Protein AF-A0A6N8ZX03-F1 (afdb_monomer)

Secondary structure (DSSP, 8-state):
---------PPPPPB--PPPPPHHHHHHHHH--SHHHHHHHHHH-TT-HHHHHHHHHHHHHH-SSHHHHHHHHHHHHHHHHHHHHHHHHTT--SSSB--SSSGGGHHHHHHHHHHHHHHHHTT-HHHHHHHHHHHHHH---

Structure (mmCIF, N/CA/C/O backbone):
data_AF-A0A6N8ZX03-F1
#
_entry.id   AF-A0A6N8ZX03-F1
#
loop_
_atom_site.group_PDB
_atom_site.id
_atom_site.type_symbol
_atom_site.label_atom_id
_atom_site.label_alt_id
_atom_site.label_comp_id
_atom_site.label_asym_id
_atom_site.label_entity_id
_atom_site.label_seq_id
_atom_site.pdbx_PDB_ins_code
_atom_site.Cartn_x
_atom_site.Cartn_y
_atom_site.Cartn_z
_atom_site.occupancy
_atom_site.B_iso_or_equiv
_atom_site.auth_seq_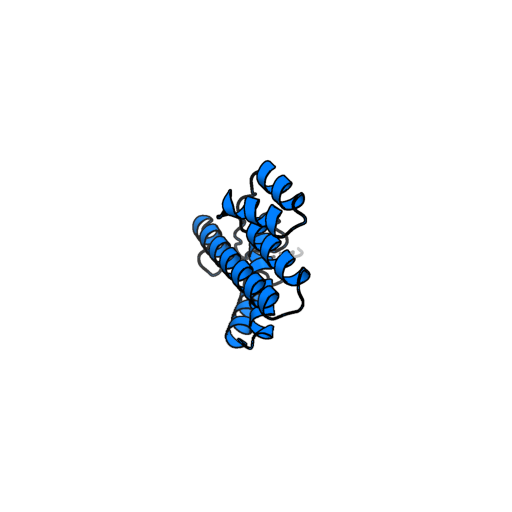id
_atom_site.auth_comp_id
_atom_site.auth_asym_id
_atom_site.auth_atom_id
_atom_site.pdbx_PDB_model_num
ATOM 1 N N . MET A 1 1 ? 23.036 -52.766 -2.096 1.00 43.94 1 MET A N 1
ATOM 2 C CA . MET A 1 1 ? 22.180 -52.068 -3.076 1.00 43.94 1 MET A CA 1
ATOM 3 C C . MET A 1 1 ? 21.222 -51.212 -2.266 1.00 43.94 1 MET A C 1
ATOM 5 O O . MET A 1 1 ? 20.135 -51.657 -1.933 1.00 43.94 1 MET A O 1
ATOM 9 N N . GLU A 1 2 ? 21.706 -50.060 -1.800 1.00 42.00 2 GLU A N 1
ATOM 10 C CA . GLU A 1 2 ? 20.921 -49.143 -0.969 1.00 42.00 2 GLU A CA 1
ATOM 11 C C . GLU A 1 2 ? 20.054 -48.270 -1.874 1.00 42.00 2 GLU A C 1
ATOM 13 O O . GLU A 1 2 ? 20.557 -47.523 -2.713 1.00 42.00 2 GLU A O 1
ATOM 18 N N . LEU A 1 3 ? 18.740 -48.401 -1.709 1.00 46.38 3 LEU A N 1
ATOM 19 C CA . LEU A 1 3 ? 17.749 -47.506 -2.288 1.00 46.38 3 LEU A CA 1
ATOM 20 C C . LEU A 1 3 ? 17.879 -46.151 -1.587 1.00 46.38 3 LEU A C 1
ATOM 22 O O . LEU A 1 3 ? 17.396 -45.972 -0.471 1.00 46.38 3 LEU A O 1
ATOM 26 N N . HIS A 1 4 ? 18.549 -45.200 -2.237 1.00 48.75 4 HIS A N 1
ATOM 27 C CA . HIS A 1 4 ? 18.475 -43.796 -1.854 1.00 48.75 4 HIS A CA 1
ATOM 28 C C . HIS A 1 4 ? 17.014 -43.343 -1.973 1.00 48.75 4 HIS A C 1
ATOM 30 O O . HIS A 1 4 ? 16.475 -43.230 -3.074 1.00 48.75 4 HIS A O 1
ATOM 36 N N . GLN A 1 5 ? 16.368 -43.096 -0.831 1.00 55.03 5 GLN A N 1
ATOM 37 C CA . GLN A 1 5 ? 15.123 -42.339 -0.774 1.00 55.03 5 GLN A CA 1
ATOM 38 C C . GLN A 1 5 ? 15.410 -40.923 -1.272 1.00 55.03 5 GLN A C 1
ATOM 40 O O . GLN A 1 5 ? 15.938 -40.083 -0.543 1.00 55.03 5 GLN A O 1
ATOM 45 N N . ILE A 1 6 ? 15.053 -40.656 -2.526 1.00 59.38 6 ILE A N 1
ATOM 46 C CA . ILE A 1 6 ? 14.885 -39.295 -3.019 1.00 59.38 6 ILE A CA 1
ATOM 47 C C . ILE A 1 6 ? 13.695 -38.732 -2.238 1.00 59.38 6 ILE A C 1
ATOM 49 O O . ILE A 1 6 ? 12.547 -39.080 -2.505 1.00 59.38 6 ILE A O 1
ATOM 53 N N . LYS A 1 7 ? 13.974 -37.925 -1.208 1.00 55.75 7 LYS A N 1
ATOM 54 C CA . LYS A 1 7 ? 12.963 -37.046 -0.623 1.00 55.75 7 LYS A CA 1
ATOM 55 C C . LYS A 1 7 ? 12.537 -36.107 -1.739 1.00 55.75 7 LYS A C 1
ATOM 57 O O . LYS A 1 7 ? 13.322 -35.255 -2.146 1.00 55.75 7 LYS A O 1
ATOM 62 N N . ASP A 1 8 ? 11.330 -36.320 -2.240 1.00 51.78 8 ASP A N 1
ATOM 63 C CA . ASP A 1 8 ? 10.643 -35.390 -3.119 1.00 51.78 8 ASP A CA 1
ATOM 64 C C . ASP A 1 8 ? 10.505 -34.068 -2.353 1.00 51.78 8 ASP A C 1
ATOM 66 O O . ASP A 1 8 ? 9.654 -33.916 -1.473 1.00 51.78 8 ASP 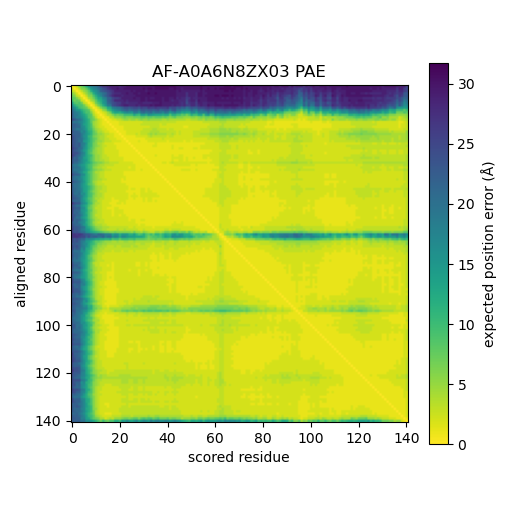A O 1
ATOM 70 N N . GLN A 1 9 ? 11.448 -33.150 -2.572 1.00 58.25 9 GLN A N 1
ATOM 71 C CA . GLN A 1 9 ? 11.295 -31.772 -2.136 1.00 58.25 9 GLN A CA 1
ATOM 72 C C . GLN A 1 9 ? 10.275 -31.173 -3.091 1.00 58.25 9 GLN A C 1
ATOM 74 O O . GLN A 1 9 ? 10.641 -30.692 -4.162 1.00 58.25 9 GLN A O 1
ATOM 79 N N . GLY A 1 10 ? 8.995 -31.320 -2.737 1.00 59.97 10 GLY A N 1
ATOM 80 C CA . GLY A 1 10 ? 7.886 -30.824 -3.540 1.00 59.97 10 GLY A CA 1
ATOM 81 C C . GLY A 1 10 ? 8.179 -29.397 -3.989 1.00 59.97 10 GLY A C 1
ATOM 82 O O . GLY A 1 10 ? 8.580 -28.564 -3.174 1.00 59.97 10 GLY A O 1
ATOM 83 N N . ALA A 1 11 ? 8.052 -29.153 -5.294 1.00 73.94 11 ALA A N 1
ATOM 84 C CA . ALA A 1 11 ? 8.350 -27.858 -5.889 1.00 73.94 11 ALA A CA 1
ATOM 85 C C . ALA A 1 11 ? 7.633 -26.739 -5.118 1.00 73.94 11 ALA A C 1
ATOM 87 O O . ALA A 1 11 ? 6.459 -26.885 -4.763 1.00 73.94 11 ALA A O 1
ATOM 88 N N . GLU A 1 12 ? 8.341 -25.635 -4.854 1.00 75.50 12 GLU A N 1
ATOM 89 C CA . GLU A 1 12 ? 7.744 -24.480 -4.186 1.00 75.50 12 GLU A CA 1
ATOM 90 C C . GLU A 1 12 ? 6.492 -24.030 -4.963 1.00 75.50 12 GLU A C 1
ATOM 92 O O . GLU A 1 12 ? 6.520 -24.011 -6.203 1.00 75.50 12 GLU A O 1
ATOM 97 N N . PRO A 1 13 ? 5.382 -23.685 -4.279 1.00 84.38 13 PRO A N 1
ATOM 98 C CA . PRO A 1 13 ? 4.203 -23.182 -4.963 1.00 84.38 13 PRO A CA 1
ATOM 99 C C . PRO A 1 13 ? 4.557 -21.978 -5.849 1.00 84.38 13 PRO A C 1
ATOM 101 O O . PRO A 1 13 ? 5.403 -21.162 -5.474 1.00 84.38 13 PRO A O 1
ATOM 104 N N . PRO A 1 14 ? 3.909 -21.827 -7.017 1.00 92.25 14 PRO A N 1
ATOM 105 C CA . PRO A 1 14 ? 4.207 -20.729 -7.923 1.00 92.25 14 PRO A CA 1
ATOM 106 C C . PRO A 1 14 ? 4.005 -19.385 -7.219 1.00 92.25 14 PRO A C 1
ATOM 108 O O . PRO A 1 14 ? 2.997 -19.176 -6.535 1.00 92.25 14 PRO A O 1
ATOM 111 N N . ARG A 1 15 ? 4.945 -18.463 -7.433 1.00 95.75 15 ARG A N 1
ATOM 112 C CA . ARG A 1 15 ? 4.912 -17.109 -6.877 1.00 95.75 15 ARG A CA 1
ATOM 113 C C . ARG A 1 15 ? 4.966 -16.047 -7.965 1.00 95.75 15 ARG A C 1
ATOM 115 O O . ARG A 1 15 ? 5.498 -16.287 -9.047 1.00 95.75 15 ARG A O 1
ATOM 122 N N . VAL A 1 16 ? 4.413 -14.879 -7.670 1.00 97.94 16 VAL A N 1
ATOM 123 C CA . VAL A 1 16 ? 4.475 -13.690 -8.522 1.00 97.94 16 VAL A CA 1
ATOM 124 C C . VAL A 1 16 ? 5.378 -12.661 -7.856 1.00 97.94 16 VAL A C 1
ATOM 126 O O . VAL A 1 16 ? 5.247 -12.374 -6.666 1.00 97.94 16 VAL A O 1
ATOM 129 N N . VAL A 1 17 ? 6.292 -12.106 -8.648 1.00 98.12 17 VAL A N 1
ATOM 130 C CA . VAL A 1 17 ? 7.219 -11.053 -8.236 1.00 98.12 17 VAL A CA 1
ATOM 131 C C . VAL A 1 17 ? 6.889 -9.805 -9.036 1.00 98.12 17 VAL A C 1
ATOM 133 O O . VAL A 1 17 ? 6.865 -9.846 -10.266 1.00 98.12 17 VAL A O 1
ATOM 136 N N . LEU A 1 18 ? 6.601 -8.708 -8.342 1.00 98.31 18 LEU A N 1
ATOM 137 C CA . LEU A 1 18 ? 6.356 -7.421 -8.983 1.00 98.31 18 LEU A CA 1
ATOM 138 C C . LEU A 1 18 ? 7.638 -6.884 -9.645 1.00 98.31 18 LEU A C 1
ATOM 140 O O . LEU A 1 18 ? 8.742 -7.175 -9.173 1.00 98.31 18 LEU A O 1
ATOM 144 N N . PRO A 1 19 ? 7.528 -6.083 -10.718 1.00 97.06 19 PRO A N 1
ATOM 145 C CA . PRO A 1 19 ? 8.687 -5.409 -11.288 1.00 97.06 19 PRO A CA 1
ATOM 146 C C . PRO A 1 19 ? 9.311 -4.455 -10.263 1.00 97.06 19 PRO A C 1
ATOM 148 O O . PRO A 1 19 ? 8.611 -3.838 -9.456 1.00 97.06 19 PRO A O 1
ATOM 151 N N . MET A 1 20 ? 10.637 -4.327 -10.300 1.00 95.81 20 MET A N 1
ATOM 152 C CA . MET A 1 20 ? 11.323 -3.319 -9.497 1.00 95.81 20 MET A CA 1
ATOM 153 C C . MET A 1 20 ? 10.955 -1.915 -9.996 1.00 95.81 20 MET A C 1
ATOM 155 O O . MET A 1 20 ? 10.899 -1.710 -11.210 1.00 95.81 20 MET A O 1
ATOM 159 N N . PRO A 1 21 ? 10.712 -0.950 -9.094 1.00 93.06 21 PRO A N 1
ATOM 160 C CA . PRO A 1 21 ? 10.565 0.445 -9.483 1.00 93.06 21 PRO A CA 1
ATOM 161 C C . PRO A 1 21 ? 11.867 0.996 -10.076 1.00 93.06 21 PRO A C 1
ATOM 163 O O . PRO A 1 21 ? 12.961 0.522 -9.764 1.00 93.06 21 PRO A O 1
ATOM 166 N N . GLU A 1 22 ? 11.734 2.045 -10.887 1.00 96.00 22 GLU A N 1
ATOM 167 C CA . GLU A 1 22 ? 12.868 2.827 -11.381 1.00 96.00 22 GLU A CA 1
ATOM 168 C C . GLU A 1 22 ? 13.730 3.345 -10.214 1.00 96.00 22 GLU A C 1
ATOM 170 O O . GLU A 1 22 ? 13.227 3.662 -9.125 1.00 96.00 22 GLU A O 1
ATOM 175 N N . ALA A 1 23 ? 15.043 3.438 -10.438 1.00 97.06 23 ALA A N 1
ATOM 176 C CA . ALA A 1 23 ? 15.994 3.836 -9.399 1.00 97.06 23 ALA A CA 1
ATOM 177 C C . ALA A 1 23 ? 15.717 5.254 -8.867 1.00 97.06 23 ALA A C 1
ATOM 179 O O . ALA A 1 23 ? 15.681 5.439 -7.653 1.00 97.06 23 ALA A O 1
ATOM 180 N N . ASP A 1 24 ? 15.424 6.222 -9.747 1.00 98.12 24 ASP A N 1
ATOM 181 C CA . ASP A 1 24 ? 15.119 7.605 -9.339 1.00 98.12 24 ASP A CA 1
ATOM 182 C C . ASP A 1 24 ? 13.876 7.665 -8.437 1.00 98.12 24 ASP A C 1
ATOM 184 O O . ASP A 1 24 ? 13.896 8.283 -7.373 1.00 98.12 24 ASP A O 1
ATOM 188 N N . LEU A 1 25 ? 12.808 6.951 -8.812 1.00 98.25 25 LEU A N 1
ATOM 189 C CA . LEU A 1 25 ? 11.593 6.881 -8.007 1.00 98.25 25 LEU A CA 1
ATOM 190 C C . LEU A 1 25 ? 11.887 6.282 -6.626 1.00 98.25 25 LEU A C 1
ATOM 192 O O . LEU A 1 25 ? 11.391 6.779 -5.615 1.00 98.25 25 LEU A O 1
ATOM 196 N N . THR A 1 26 ? 12.717 5.240 -6.575 1.00 97.88 26 THR A N 1
ATOM 197 C CA . THR A 1 26 ? 13.144 4.618 -5.315 1.00 97.88 26 THR A CA 1
ATOM 198 C C . THR A 1 26 ? 13.893 5.614 -4.432 1.00 97.88 26 THR A C 1
ATOM 200 O O . THR A 1 26 ? 13.570 5.743 -3.250 1.00 97.88 26 THR A O 1
ATOM 203 N N . GLU A 1 27 ? 14.845 6.357 -4.996 1.00 98.38 27 GLU A N 1
ATOM 204 C CA . GLU A 1 27 ? 15.608 7.383 -4.281 1.00 98.38 27 GLU A CA 1
ATOM 205 C C . GLU A 1 27 ? 14.701 8.503 -3.758 1.00 98.38 27 GLU A C 1
ATOM 207 O O . GLU A 1 27 ? 14.801 8.885 -2.593 1.00 98.38 27 GLU A O 1
ATOM 212 N N . ARG A 1 28 ? 13.751 8.981 -4.570 1.00 98.69 28 ARG A N 1
ATOM 213 C CA . ARG A 1 28 ? 12.782 10.016 -4.172 1.00 98.69 28 ARG A CA 1
ATOM 214 C C . ARG A 1 28 ? 11.894 9.571 -3.012 1.00 98.69 28 ARG A C 1
ATOM 216 O O . ARG A 1 28 ? 11.710 10.334 -2.065 1.00 98.69 28 ARG A O 1
ATOM 223 N N . ILE A 1 29 ? 11.380 8.338 -3.050 1.00 98.50 29 ILE A N 1
ATOM 224 C CA . ILE A 1 29 ? 10.597 7.760 -1.943 1.00 98.50 29 ILE A CA 1
ATOM 225 C C . ILE A 1 29 ? 11.459 7.671 -0.679 1.00 98.50 29 ILE A C 1
ATOM 227 O O . ILE A 1 29 ? 11.022 8.064 0.400 1.00 98.50 29 ILE A O 1
ATOM 231 N N . GLN A 1 30 ? 12.698 7.190 -0.808 1.00 97.94 30 GLN A N 1
ATOM 232 C CA . GLN A 1 30 ? 13.634 7.055 0.310 1.00 97.94 30 GLN A CA 1
ATOM 233 C C . GLN A 1 30 ? 14.150 8.390 0.847 1.00 97.94 30 GLN A C 1
ATOM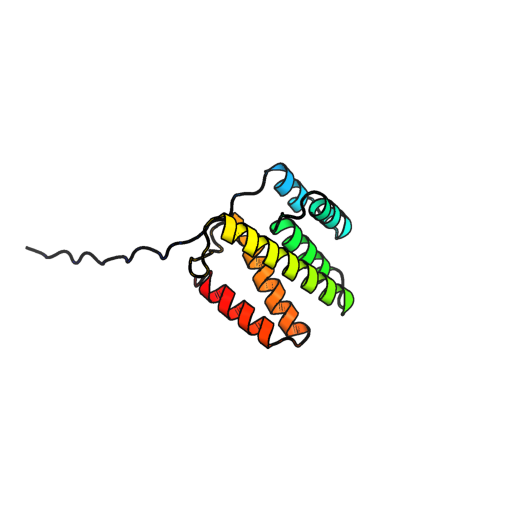 235 O O . GLN A 1 30 ? 14.644 8.421 1.975 1.00 97.94 30 GLN A O 1
ATOM 240 N N . ALA A 1 31 ? 14.073 9.475 0.080 1.00 98.31 31 ALA A N 1
ATOM 241 C CA . ALA A 1 31 ? 14.480 10.814 0.494 1.00 98.31 31 ALA A CA 1
ATOM 242 C C . ALA A 1 31 ? 13.358 11.587 1.202 1.00 98.31 31 ALA A C 1
ATOM 244 O O . ALA A 1 31 ? 13.658 12.396 2.077 1.00 98.31 31 ALA A O 1
ATOM 245 N N . ALA A 1 32 ? 12.088 11.315 0.885 1.00 98.38 32 ALA A N 1
ATOM 246 C CA . ALA A 1 32 ? 10.948 11.986 1.508 1.00 98.38 32 ALA A CA 1
ATOM 247 C C . ALA A 1 32 ? 10.881 11.719 3.025 1.00 98.38 32 ALA A C 1
ATOM 249 O O . ALA A 1 32 ? 11.050 10.587 3.489 1.00 98.38 32 ALA A O 1
ATOM 250 N N . ARG A 1 33 ? 10.660 12.767 3.824 1.00 97.19 33 ARG A N 1
ATOM 251 C CA . ARG A 1 33 ? 10.568 12.703 5.297 1.00 97.19 33 ARG A CA 1
ATOM 252 C C . ARG A 1 33 ? 9.239 13.226 5.827 1.00 97.19 33 ARG A C 1
ATOM 254 O O . ARG A 1 33 ? 8.900 12.960 6.974 1.00 97.19 33 ARG A O 1
ATOM 261 N N . THR A 1 34 ? 8.497 13.964 5.010 1.00 98.12 34 THR A N 1
ATOM 262 C CA . THR A 1 34 ? 7.225 14.590 5.378 1.00 98.12 34 THR A CA 1
ATOM 263 C C . THR A 1 34 ? 6.079 14.098 4.496 1.00 98.12 34 THR A C 1
ATOM 265 O O . THR A 1 34 ? 6.291 13.652 3.366 1.00 98.12 34 THR A O 1
ATOM 268 N N . ILE A 1 35 ? 4.844 14.231 4.995 1.00 98.12 35 ILE A N 1
ATOM 269 C CA . ILE A 1 35 ? 3.620 13.928 4.234 1.00 98.12 35 ILE A CA 1
ATOM 270 C C . ILE A 1 35 ? 3.595 14.709 2.912 1.00 98.12 35 ILE A C 1
ATOM 272 O O . ILE A 1 35 ? 3.260 14.142 1.876 1.00 98.12 35 ILE A O 1
ATOM 276 N N . GLY A 1 36 ? 3.989 15.986 2.921 1.00 98.50 36 GLY A N 1
ATOM 277 C CA . GLY A 1 36 ? 4.005 16.828 1.721 1.00 98.50 36 GLY A CA 1
ATOM 278 C C . GLY A 1 36 ? 4.981 16.336 0.648 1.00 98.50 36 GLY A C 1
ATOM 279 O O . GLY A 1 36 ? 4.608 16.235 -0.520 1.00 98.50 36 GLY A O 1
ATOM 280 N N . GLU A 1 37 ? 6.206 15.972 1.038 1.00 98.69 37 GLU A N 1
ATOM 281 C CA . GLU A 1 37 ? 7.223 15.462 0.107 1.00 98.69 37 GLU A CA 1
ATOM 282 C C . GLU A 1 37 ? 6.798 14.136 -0.528 1.00 98.69 37 GLU A C 1
ATOM 284 O O . GLU A 1 37 ? 6.846 13.999 -1.750 1.00 98.69 37 GLU A O 1
ATOM 289 N N . ILE A 1 38 ? 6.335 13.166 0.272 1.00 98.81 38 ILE A N 1
ATOM 290 C CA . ILE A 1 38 ? 5.901 11.878 -0.282 1.00 98.81 38 ILE A CA 1
ATOM 291 C C . ILE A 1 38 ? 4.600 12.020 -1.086 1.00 98.81 38 ILE A C 1
ATOM 293 O O . ILE A 1 38 ? 4.422 11.318 -2.078 1.00 98.81 38 ILE A O 1
ATOM 297 N N . SER A 1 39 ? 3.721 12.967 -0.733 1.00 98.75 39 SER A N 1
ATOM 298 C CA . SER A 1 39 ? 2.515 13.269 -1.516 1.00 98.75 39 SER A CA 1
ATOM 299 C C . SER A 1 39 ? 2.860 13.783 -2.912 1.00 98.75 39 SER A C 1
ATOM 301 O O . SER A 1 39 ? 2.212 13.381 -3.876 1.00 98.75 39 SER A O 1
ATOM 303 N N . ALA A 1 40 ? 3.900 14.612 -3.052 1.00 98.81 40 ALA A N 1
ATOM 304 C CA . ALA A 1 40 ? 4.384 15.041 -4.365 1.00 98.81 40 ALA A CA 1
ATOM 305 C C . ALA A 1 40 ? 4.905 13.851 -5.193 1.00 98.81 40 ALA A C 1
ATOM 307 O O . ALA A 1 40 ? 4.586 13.733 -6.373 1.00 98.81 40 ALA A O 1
ATOM 308 N N . VAL A 1 41 ? 5.627 12.913 -4.565 1.00 98.81 41 VAL A N 1
ATOM 309 C CA . VAL A 1 41 ? 6.065 11.674 -5.235 1.00 98.81 41 VAL A CA 1
ATOM 310 C C . VAL A 1 41 ? 4.870 10.825 -5.679 1.00 98.81 41 VAL A C 1
ATOM 312 O O . VAL A 1 41 ? 4.854 10.330 -6.803 1.00 98.81 41 VAL A O 1
ATOM 315 N N . VAL A 1 42 ? 3.850 10.676 -4.830 1.00 98.75 42 VAL A N 1
ATOM 316 C CA . VAL A 1 42 ? 2.614 9.957 -5.174 1.00 98.75 42 VAL A CA 1
ATOM 317 C C . VAL A 1 42 ? 1.869 10.643 -6.321 1.00 98.75 42 VAL A C 1
ATOM 319 O O . VAL A 1 42 ? 1.386 9.957 -7.218 1.00 98.75 42 VAL A O 1
ATOM 322 N N . ALA A 1 43 ? 1.786 11.974 -6.328 1.00 98.69 43 ALA A N 1
ATOM 323 C CA . ALA A 1 43 ? 1.130 12.725 -7.395 1.00 98.69 43 ALA A CA 1
ATOM 324 C C . ALA A 1 43 ? 1.835 12.539 -8.750 1.00 98.69 43 ALA A C 1
ATOM 326 O O . ALA A 1 43 ? 1.166 12.328 -9.762 1.00 98.69 43 ALA A O 1
ATOM 327 N N . ASP A 1 44 ? 3.169 12.539 -8.756 1.00 98.56 44 ASP A N 1
ATOM 328 C CA . ASP A 1 44 ? 3.976 12.311 -9.959 1.00 98.56 44 ASP A CA 1
ATOM 329 C C . ASP A 1 44 ? 3.990 10.841 -10.402 1.00 98.56 44 ASP A C 1
ATOM 331 O O . ASP A 1 44 ? 4.210 10.531 -11.571 1.00 98.56 44 ASP A O 1
ATOM 335 N N . SER A 1 45 ? 3.812 9.905 -9.469 1.00 98.25 45 SER A N 1
ATOM 336 C CA . SER A 1 45 ? 3.899 8.460 -9.709 1.00 98.25 45 SER A CA 1
ATOM 337 C C . SER A 1 45 ? 2.769 7.698 -9.003 1.00 98.25 45 SER A C 1
ATOM 339 O O . SER A 1 45 ? 3.025 6.857 -8.138 1.00 98.25 45 SER A O 1
ATOM 341 N N . PRO A 1 46 ? 1.497 7.907 -9.399 1.00 98.31 46 PRO A N 1
ATOM 342 C CA . PRO A 1 46 ? 0.328 7.410 -8.660 1.00 98.31 46 PRO A CA 1
ATOM 343 C C . PRO A 1 46 ? 0.146 5.888 -8.708 1.00 98.31 46 PRO A C 1
ATOM 345 O O . PRO A 1 46 ? -0.689 5.338 -7.984 1.00 98.31 46 PRO A O 1
ATOM 348 N N . GLN A 1 47 ? 0.904 5.198 -9.563 1.00 97.81 47 GLN A N 1
ATOM 349 C CA . GLN A 1 47 ? 0.955 3.736 -9.637 1.00 97.81 47 GLN A CA 1
ATOM 350 C C . GLN A 1 47 ? 1.976 3.130 -8.656 1.00 97.81 47 GLN A C 1
ATOM 352 O O . GLN A 1 47 ? 1.971 1.918 -8.455 1.00 97.81 47 GLN A O 1
ATOM 357 N N . SER A 1 48 ? 2.831 3.948 -8.030 1.00 98.44 48 SER A N 1
ATOM 358 C CA . SER A 1 48 ? 3.873 3.484 -7.113 1.00 98.44 48 SER A CA 1
ATOM 359 C C . SER A 1 48 ? 3.285 2.988 -5.795 1.00 98.44 48 SER A C 1
ATOM 361 O O . SER A 1 48 ? 2.869 3.769 -4.939 1.00 98.44 48 SER A O 1
ATOM 363 N N . ILE A 1 49 ? 3.282 1.670 -5.615 1.00 98.75 49 ILE A N 1
ATOM 364 C CA . ILE A 1 49 ? 2.762 1.015 -4.410 1.00 98.75 49 ILE A CA 1
ATOM 365 C C . ILE A 1 49 ? 3.599 1.397 -3.181 1.00 98.75 49 ILE A C 1
ATOM 367 O O . ILE A 1 49 ? 3.046 1.693 -2.126 1.00 98.75 49 ILE A O 1
ATOM 371 N N . GLU A 1 50 ? 4.927 1.439 -3.321 1.00 98.62 50 GLU A N 1
ATOM 372 C CA . GLU A 1 50 ? 5.831 1.796 -2.220 1.00 98.62 50 GLU A CA 1
ATOM 373 C C . GLU A 1 50 ? 5.646 3.262 -1.790 1.00 98.62 50 GLU A C 1
ATOM 375 O O . GLU A 1 50 ? 5.679 3.549 -0.595 1.00 98.62 50 GLU A O 1
ATOM 380 N N . ALA A 1 51 ? 5.367 4.182 -2.725 1.00 98.75 51 ALA A N 1
ATOM 381 C CA . ALA A 1 51 ? 5.076 5.575 -2.378 1.00 98.75 51 ALA A CA 1
ATOM 382 C C . ALA A 1 51 ? 3.772 5.698 -1.570 1.00 98.75 51 ALA A C 1
ATOM 384 O O . ALA A 1 51 ? 3.733 6.412 -0.569 1.00 98.75 51 ALA A O 1
ATOM 385 N N . TRP A 1 52 ? 2.727 4.948 -1.944 1.00 98.88 52 TRP A N 1
ATOM 386 C CA . TRP A 1 52 ? 1.485 4.868 -1.165 1.00 98.88 52 TRP A CA 1
ATOM 387 C C . TRP A 1 52 ? 1.700 4.257 0.223 1.00 98.88 52 TRP A C 1
ATOM 389 O O . TRP A 1 52 ? 1.158 4.769 1.202 1.00 98.88 52 TRP A O 1
ATOM 399 N N . ALA A 1 53 ? 2.504 3.194 0.327 1.00 98.81 53 ALA A N 1
ATOM 400 C CA . ALA A 1 53 ? 2.854 2.582 1.607 1.00 98.81 53 ALA A CA 1
ATOM 401 C C . ALA A 1 53 ? 3.599 3.569 2.524 1.00 98.81 53 ALA A C 1
ATOM 403 O O . ALA A 1 53 ? 3.301 3.649 3.716 1.00 98.81 53 ALA A O 1
ATOM 404 N N . ALA A 1 54 ? 4.536 4.343 1.968 1.00 98.62 54 ALA A N 1
ATOM 405 C CA . ALA A 1 54 ? 5.285 5.360 2.699 1.00 98.62 54 ALA A CA 1
ATOM 406 C C . ALA A 1 54 ? 4.391 6.524 3.159 1.00 98.62 54 ALA A C 1
ATOM 408 O O . ALA A 1 54 ? 4.458 6.916 4.322 1.00 98.62 54 ALA A O 1
ATOM 409 N N . LEU A 1 55 ? 3.508 7.029 2.289 1.00 98.81 55 LEU A N 1
ATOM 410 C CA . LEU A 1 55 ? 2.534 8.067 2.641 1.00 98.81 55 LEU A CA 1
ATOM 411 C C . LEU A 1 55 ? 1.594 7.608 3.760 1.00 98.81 55 LEU A C 1
ATOM 413 O O . LEU A 1 55 ? 1.398 8.331 4.735 1.00 98.81 55 LEU A O 1
ATOM 417 N N . ALA A 1 56 ? 1.061 6.388 3.660 1.00 98.56 56 ALA A N 1
ATOM 418 C CA . ALA A 1 56 ? 0.201 5.821 4.692 1.00 98.56 56 ALA A CA 1
ATOM 419 C C . ALA A 1 56 ? 0.914 5.724 6.047 1.00 98.56 56 ALA A C 1
ATOM 421 O O . ALA A 1 56 ? 0.352 6.117 7.067 1.00 98.56 56 ALA A O 1
ATOM 422 N N . LYS A 1 57 ? 2.169 5.260 6.046 1.00 98.00 57 LYS A N 1
ATOM 423 C CA . LYS A 1 57 ? 2.994 5.180 7.251 1.00 98.00 57 LYS A CA 1
ATOM 424 C C . LYS A 1 57 ? 3.226 6.558 7.879 1.00 98.00 57 LYS A C 1
ATOM 426 O O . LYS A 1 57 ? 3.068 6.690 9.085 1.00 98.00 57 LYS A O 1
ATOM 431 N N . LEU A 1 58 ? 3.546 7.582 7.085 1.00 97.75 58 LEU A N 1
ATOM 432 C CA . LEU A 1 58 ? 3.737 8.935 7.618 1.00 97.75 58 LEU A CA 1
ATOM 433 C C . LEU A 1 58 ? 2.449 9.511 8.219 1.00 97.75 58 LEU A C 1
ATOM 435 O O . LEU A 1 58 ? 2.516 10.164 9.254 1.00 97.75 58 LEU A O 1
ATOM 439 N N . HIS A 1 59 ? 1.279 9.247 7.628 1.00 97.56 59 HIS A N 1
ATOM 440 C CA . HIS A 1 59 ? 0.001 9.620 8.248 1.00 97.56 59 HIS A CA 1
ATOM 441 C C . HIS A 1 59 ? -0.260 8.874 9.563 1.00 97.56 59 HIS A C 1
ATOM 443 O O . HIS A 1 59 ? -0.784 9.470 10.499 1.00 97.56 59 HIS A O 1
ATOM 449 N N . GLU A 1 60 ? 0.111 7.592 9.642 1.00 94.56 60 GLU A N 1
ATOM 450 C CA . GLU A 1 60 ? -0.009 6.786 10.864 1.00 94.56 60 GLU A CA 1
ATOM 451 C C . GLU A 1 60 ? 0.921 7.300 11.982 1.00 94.56 60 GLU A C 1
ATOM 453 O O . GLU A 1 60 ? 0.568 7.192 13.152 1.00 94.56 60 GLU A O 1
ATOM 458 N N . GLU A 1 61 ? 2.081 7.868 11.631 1.00 93.75 61 GLU A N 1
ATOM 459 C CA . GLU A 1 61 ? 3.087 8.394 12.569 1.00 93.75 61 GLU A CA 1
ATOM 460 C C . GLU A 1 61 ? 2.869 9.862 12.976 1.00 93.75 61 GLU A C 1
ATOM 462 O O . GLU A 1 61 ? 3.301 10.262 14.055 1.00 93.75 61 GLU A O 1
ATOM 467 N N . ALA A 1 62 ? 2.256 10.682 12.117 1.00 88.56 62 ALA A N 1
ATOM 468 C CA . ALA A 1 62 ? 2.185 12.129 12.320 1.00 88.56 62 ALA A CA 1
ATOM 469 C C . ALA A 1 62 ? 1.176 12.560 13.395 1.00 88.56 62 ALA A C 1
ATOM 471 O O . ALA A 1 62 ? 1.421 13.551 14.083 1.00 88.56 62 ALA A O 1
ATOM 472 N N . GLU A 1 63 ? 0.048 11.857 13.530 1.00 78.25 63 GLU A N 1
ATOM 473 C CA . GLU A 1 63 ? -1.045 12.288 14.404 1.00 78.25 63 GLU A CA 1
ATOM 474 C C . GLU A 1 63 ? -1.733 11.130 15.129 1.00 78.25 63 GLU A C 1
ATOM 476 O O . GLU A 1 63 ? -2.295 10.217 14.518 1.00 78.25 63 GLU A O 1
ATOM 481 N N . ASP A 1 64 ? -1.797 11.247 16.455 1.00 73.56 64 ASP A N 1
ATOM 482 C CA . ASP A 1 64 ? -2.705 10.460 17.279 1.00 73.56 64 ASP A CA 1
ATOM 483 C C . ASP A 1 64 ? -4.116 11.051 17.175 1.00 73.56 64 ASP A C 1
ATOM 485 O O . ASP A 1 64 ? -4.477 12.007 17.861 1.00 73.56 64 ASP A O 1
ATOM 489 N N . GLY A 1 65 ? -4.938 10.492 16.289 1.00 86.50 65 GLY A N 1
ATOM 490 C CA . GLY A 1 65 ? -6.308 10.959 16.119 1.00 86.50 65 GLY A CA 1
ATOM 491 C C . GLY A 1 65 ? -7.050 10.297 14.969 1.00 86.50 65 GLY A C 1
ATOM 492 O O . GLY A 1 65 ? -6.484 9.549 14.173 1.00 86.50 65 GLY A O 1
ATOM 493 N N . ALA A 1 66 ? -8.350 10.581 14.880 1.00 91.44 66 ALA A N 1
ATOM 494 C CA . ALA A 1 66 ? -9.207 10.032 13.832 1.00 91.44 66 ALA A CA 1
ATOM 495 C C . ALA A 1 66 ? -8.782 10.486 12.422 1.00 91.44 66 ALA A C 1
ATOM 497 O O . ALA A 1 66 ? -8.905 9.713 11.479 1.00 91.44 66 ALA A O 1
ATOM 498 N N . GLU A 1 67 ? -8.255 11.704 12.272 1.00 92.06 67 GLU A N 1
ATOM 499 C CA . GLU A 1 67 ? -7.852 12.253 10.971 1.00 92.06 67 GLU A CA 1
ATOM 500 C C . GLU A 1 67 ? -6.623 11.541 10.389 1.00 92.06 67 GLU A C 1
ATOM 502 O O . GLU A 1 67 ? -6.689 11.024 9.268 1.00 92.06 67 GLU A O 1
ATOM 507 N N . GLY A 1 68 ? -5.542 11.420 11.168 1.00 93.50 68 GLY A N 1
ATOM 508 C CA . GLY A 1 68 ? -4.366 10.624 10.799 1.00 93.50 68 GLY A CA 1
ATOM 509 C C . GLY A 1 68 ? -4.722 9.161 10.523 1.00 93.50 68 GLY A C 1
ATOM 510 O O . GLY A 1 68 ? -4.319 8.603 9.500 1.00 93.50 68 GLY A O 1
ATOM 511 N N . LEU A 1 69 ? -5.579 8.567 11.364 1.00 95.19 69 LEU A N 1
ATOM 512 C CA . LEU A 1 69 ? -6.080 7.202 11.183 1.00 95.19 69 LEU A CA 1
ATOM 513 C C . LEU A 1 69 ? -6.818 7.001 9.857 1.00 95.19 69 LEU A C 1
ATOM 515 O O . LEU A 1 69 ? -6.504 6.071 9.112 1.00 95.19 69 LEU A O 1
ATOM 519 N N . VAL A 1 70 ? -7.791 7.862 9.557 1.00 95.94 70 VAL A N 1
ATOM 520 C CA . VAL A 1 70 ? -8.582 7.784 8.322 1.00 95.94 70 VAL A CA 1
ATOM 521 C C . VAL A 1 70 ? -7.696 8.032 7.101 1.00 95.94 70 VAL A C 1
ATOM 523 O O . VAL A 1 70 ? -7.811 7.307 6.110 1.00 95.94 70 VAL A O 1
ATOM 526 N N . SER A 1 71 ? -6.768 8.988 7.179 1.00 97.56 71 SER A N 1
ATOM 527 C CA . SER A 1 71 ? -5.832 9.302 6.093 1.00 97.56 71 SER A CA 1
ATOM 528 C C . SER A 1 71 ? -4.896 8.131 5.791 1.00 97.56 71 SER A C 1
ATOM 530 O O . SER A 1 71 ? -4.756 7.727 4.633 1.00 97.56 71 SER A O 1
ATOM 532 N N . ALA A 1 72 ? -4.314 7.518 6.824 1.00 98.25 72 ALA A N 1
ATOM 533 C CA . ALA A 1 72 ? -3.468 6.339 6.678 1.00 98.25 72 ALA A CA 1
ATOM 534 C C . ALA A 1 72 ? -4.254 5.141 6.117 1.00 98.25 72 ALA A C 1
ATOM 536 O O . ALA A 1 72 ? -3.798 4.486 5.178 1.00 98.25 72 ALA A O 1
ATOM 537 N N . TYR A 1 73 ? -5.466 4.886 6.626 1.00 98.31 73 TYR A N 1
ATOM 538 C CA . TYR A 1 73 ? -6.352 3.814 6.154 1.00 98.31 73 TYR A CA 1
ATOM 539 C C . TYR A 1 73 ? -6.726 3.986 4.675 1.00 98.31 73 TYR A C 1
ATOM 541 O O . TYR A 1 73 ? -6.684 3.023 3.901 1.00 98.31 73 TYR A O 1
ATOM 549 N N . ALA A 1 74 ? -7.030 5.216 4.250 1.00 98.44 74 ALA A N 1
ATOM 550 C CA . ALA A 1 74 ? -7.288 5.545 2.852 1.00 98.44 74 ALA A CA 1
ATOM 551 C C . ALA A 1 74 ? -6.049 5.307 1.971 1.00 98.44 74 ALA A C 1
ATOM 553 O O . ALA A 1 74 ? -6.153 4.643 0.938 1.00 98.44 74 ALA A O 1
ATOM 554 N N . CYS A 1 75 ? -4.869 5.768 2.397 1.00 98.81 75 CYS A N 1
ATOM 555 C CA . CYS A 1 75 ? -3.623 5.586 1.648 1.00 98.81 75 CYS A CA 1
ATOM 556 C C . CYS A 1 75 ? -3.230 4.105 1.513 1.00 98.81 75 CYS A C 1
ATOM 558 O O . CYS A 1 75 ? -2.912 3.655 0.409 1.00 98.81 75 CYS A O 1
ATOM 560 N N . TYR A 1 76 ? -3.319 3.317 2.593 1.00 98.88 76 TYR A N 1
ATOM 561 C CA . TYR A 1 76 ? -3.073 1.873 2.536 1.00 98.88 76 TYR A CA 1
ATOM 562 C C . TYR A 1 76 ? -4.046 1.166 1.588 1.00 98.88 76 TYR A C 1
ATOM 564 O O . TYR A 1 76 ? -3.614 0.321 0.805 1.00 98.88 76 TYR A O 1
ATOM 572 N N . ARG A 1 77 ? -5.335 1.537 1.595 1.00 98.81 77 ARG A N 1
ATOM 573 C CA . ARG A 1 77 ? -6.338 0.977 0.673 1.00 98.81 77 ARG A CA 1
ATOM 574 C C . ARG A 1 77 ? -5.991 1.259 -0.785 1.00 98.81 77 ARG A C 1
ATOM 576 O O . ARG A 1 77 ? -6.071 0.359 -1.619 1.00 98.81 77 ARG A O 1
ATOM 583 N N . VAL A 1 78 ? -5.585 2.489 -1.104 1.00 98.88 78 VAL A N 1
ATOM 584 C CA . VAL A 1 78 ? -5.172 2.840 -2.470 1.00 98.88 78 VAL A CA 1
ATOM 585 C C . VAL A 1 78 ? -3.945 2.028 -2.881 1.00 98.88 78 VAL A C 1
ATOM 587 O O . VAL A 1 78 ? -3.973 1.393 -3.935 1.00 98.88 78 VAL A O 1
ATOM 590 N N . GLY A 1 79 ? -2.906 1.974 -2.042 1.00 98.88 79 GLY A N 1
ATOM 591 C CA . GLY A 1 79 ? -1.708 1.176 -2.319 1.00 98.88 79 GLY A CA 1
ATOM 592 C C . GLY A 1 79 ? -2.008 -0.319 -2.484 1.00 98.88 79 GLY A C 1
ATOM 593 O O . GLY A 1 79 ? -1.500 -0.950 -3.410 1.00 98.88 79 GLY A O 1
ATOM 594 N N . TYR A 1 80 ? -2.912 -0.871 -1.670 1.00 98.88 80 TYR A N 1
ATOM 595 C CA . TYR A 1 80 ? -3.407 -2.243 -1.800 1.00 98.88 80 TYR A CA 1
ATOM 596 C C . TYR A 1 80 ? -4.056 -2.487 -3.171 1.00 98.88 80 TYR A C 1
ATOM 598 O O . TYR A 1 80 ? -3.684 -3.435 -3.865 1.00 98.88 80 TYR A O 1
ATOM 606 N N . HIS A 1 81 ? -4.963 -1.611 -3.616 1.00 98.75 81 HIS A N 1
ATOM 607 C CA . HIS A 1 81 ? -5.598 -1.742 -4.930 1.00 98.75 81 HIS A CA 1
ATOM 608 C C . HIS A 1 81 ? -4.611 -1.576 -6.090 1.00 98.75 81 HIS A C 1
ATOM 610 O O . HIS A 1 81 ? -4.656 -2.366 -7.034 1.00 98.75 81 HIS A O 1
ATOM 616 N N . ARG A 1 82 ? -3.677 -0.618 -6.007 1.00 98.69 82 ARG A N 1
ATOM 617 C CA . ARG A 1 82 ? -2.596 -0.479 -7.000 1.00 98.69 82 ARG A CA 1
ATOM 618 C C . ARG A 1 82 ? -1.732 -1.734 -7.069 1.00 98.69 82 ARG A C 1
ATOM 620 O O . ARG A 1 82 ? -1.377 -2.168 -8.162 1.00 98.69 82 ARG A O 1
ATOM 627 N N . GLY A 1 83 ? -1.461 -2.356 -5.924 1.00 98.62 83 GLY A N 1
ATOM 628 C CA . GLY A 1 83 ? -0.752 -3.627 -5.863 1.00 98.62 83 GLY A CA 1
ATOM 629 C C . GLY A 1 83 ? -1.528 -4.782 -6.485 1.00 98.62 83 GLY A C 1
ATOM 630 O O . GLY A 1 83 ? -0.947 -5.535 -7.260 1.00 98.62 83 GLY A O 1
ATOM 631 N N . LEU A 1 84 ? -2.840 -4.891 -6.251 1.00 98.62 84 LEU A N 1
ATOM 632 C CA . LEU A 1 84 ? -3.671 -5.893 -6.929 1.00 98.62 84 LEU A CA 1
ATOM 633 C C . LEU A 1 84 ? -3.649 -5.730 -8.454 1.00 98.62 84 LEU A C 1
ATOM 635 O O . LEU A 1 84 ? -3.585 -6.725 -9.177 1.00 98.62 84 LEU A O 1
ATOM 639 N N . ASP A 1 85 ? -3.696 -4.496 -8.950 1.00 98.62 85 ASP A N 1
ATOM 640 C CA . ASP A 1 85 ? -3.629 -4.223 -10.386 1.00 98.62 85 ASP A CA 1
ATOM 641 C C . ASP A 1 85 ? -2.267 -4.624 -10.967 1.00 98.62 85 ASP A C 1
ATOM 643 O O . ASP A 1 85 ? -2.217 -5.338 -11.972 1.00 98.62 85 ASP A O 1
ATOM 647 N N . ALA A 1 86 ? -1.170 -4.253 -10.301 1.00 98.44 86 ALA A N 1
ATOM 648 C CA . ALA A 1 86 ? 0.185 -4.621 -10.709 1.00 98.44 86 ALA A CA 1
ATOM 649 C C . ALA A 1 86 ? 0.415 -6.144 -10.668 1.00 98.44 86 ALA A C 1
ATOM 651 O O . ALA A 1 86 ? 1.017 -6.714 -11.581 1.00 98.44 86 ALA A O 1
ATOM 652 N N . LEU A 1 87 ? -0.123 -6.832 -9.657 1.00 98.56 87 LEU A N 1
ATOM 653 C CA . LEU A 1 87 ? -0.066 -8.290 -9.550 1.00 98.56 87 LEU A CA 1
ATOM 654 C C . LEU A 1 87 ? -0.800 -8.961 -10.712 1.00 98.56 87 LEU A C 1
ATOM 656 O O . LEU A 1 87 ? -0.257 -9.869 -11.339 1.00 98.56 87 LEU A O 1
ATOM 660 N N . ARG A 1 88 ? -2.015 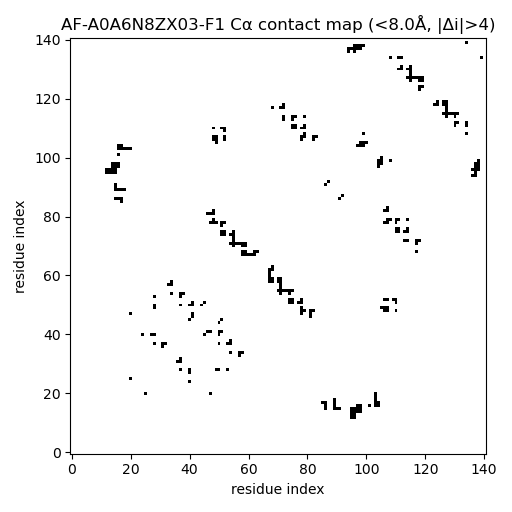-8.506 -11.047 1.00 98.50 88 ARG A N 1
ATOM 661 C CA . ARG A 1 88 ? -2.789 -9.050 -12.180 1.00 98.50 88 ARG A CA 1
ATOM 662 C C . ARG A 1 88 ? -2.063 -8.867 -13.509 1.00 98.50 88 ARG A C 1
ATOM 664 O O . ARG 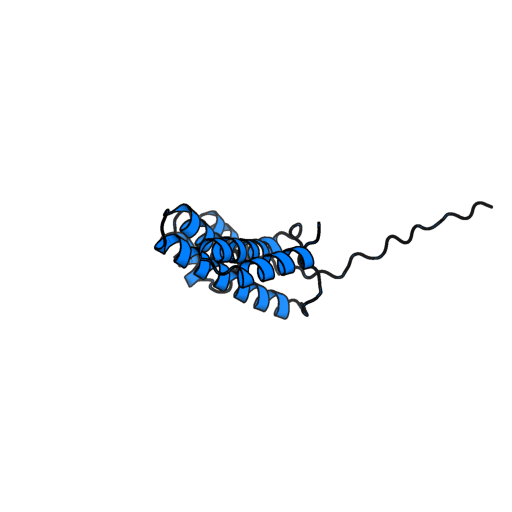A 1 88 ? -2.063 -9.791 -14.327 1.00 98.50 88 ARG A O 1
ATOM 671 N N . GLN A 1 89 ? -1.440 -7.704 -13.706 1.00 98.12 89 GLN A N 1
ATOM 672 C CA . GLN A 1 89 ? -0.594 -7.423 -14.869 1.00 98.12 89 GLN A CA 1
ATOM 673 C C . GLN A 1 89 ? 0.637 -8.341 -14.903 1.00 98.12 89 GLN A C 1
ATOM 675 O O . GLN A 1 89 ? 1.008 -8.824 -15.968 1.00 98.12 89 GLN A O 1
ATOM 680 N N . SER A 1 90 ? 1.184 -8.680 -13.734 1.00 97.81 90 SER A N 1
ATOM 681 C CA . SER A 1 90 ? 2.299 -9.623 -13.554 1.00 97.81 90 SER A CA 1
ATOM 682 C C . SER A 1 90 ? 1.870 -11.102 -13.566 1.00 97.81 90 SER A C 1
ATOM 684 O O . SER A 1 90 ? 2.635 -11.983 -13.184 1.00 97.81 90 SER A O 1
ATOM 686 N N . GLY A 1 91 ? 0.639 -11.404 -13.996 1.00 97.31 91 GLY A N 1
ATOM 687 C CA . GLY A 1 91 ? 0.152 -12.776 -14.170 1.00 97.31 91 GLY A CA 1
ATOM 688 C C . GLY A 1 91 ? -0.484 -13.413 -12.933 1.00 97.31 91 GLY A C 1
ATOM 689 O O . GLY A 1 91 ? -0.856 -14.586 -12.987 1.00 97.31 91 GLY A O 1
ATOM 690 N N . TRP A 1 92 ? -0.678 -12.669 -11.842 1.00 98.06 92 TRP A N 1
ATOM 691 C CA . TRP A 1 92 ? -1.380 -13.176 -10.664 1.00 98.06 92 TRP A CA 1
ATOM 692 C C . TRP A 1 92 ? -2.848 -13.492 -10.981 1.00 98.06 92 TRP A C 1
ATOM 694 O O . TRP A 1 92 ? -3.541 -12.746 -11.685 1.00 98.06 92 TRP A O 1
ATOM 704 N N . ARG A 1 93 ? -3.323 -14.633 -10.472 1.00 95.50 93 ARG A N 1
ATOM 705 C CA . ARG A 1 93 ? -4.681 -15.162 -10.699 1.00 95.50 93 ARG A CA 1
ATOM 706 C C . ARG A 1 93 ? -5.447 -15.434 -9.406 1.00 95.50 93 ARG A C 1
ATOM 708 O O . ARG A 1 93 ? -6.534 -15.996 -9.466 1.00 95.50 93 ARG A O 1
ATOM 715 N N . GLY A 1 94 ? -4.915 -15.017 -8.258 1.00 92.94 94 GLY A N 1
ATOM 716 C CA . GLY A 1 94 ? -5.608 -15.125 -6.972 1.00 92.94 94 GLY A CA 1
ATOM 717 C C . GLY A 1 94 ? -5.040 -16.166 -6.009 1.00 92.94 94 GLY A C 1
ATOM 718 O O . GLY A 1 94 ? -5.427 -16.163 -4.845 1.00 92.94 94 GLY A O 1
ATOM 719 N N . SER A 1 95 ? -4.153 -17.050 -6.473 1.00 90.69 95 SER A N 1
ATOM 720 C CA . SER A 1 95 ? -3.694 -18.212 -5.695 1.00 90.69 95 SER A CA 1
ATOM 721 C C . SER A 1 95 ? -2.178 -18.367 -5.613 1.00 90.69 95 SER A C 1
ATOM 723 O O . SER A 1 95 ? -1.703 -19.151 -4.800 1.00 90.69 95 SER A O 1
ATOM 725 N N . GLN A 1 96 ? -1.418 -17.672 -6.464 1.00 96.62 96 GLN A N 1
ATOM 726 C CA . GLN A 1 96 ? 0.040 -17.690 -6.395 1.00 96.62 96 GLN A CA 1
ATOM 727 C C . GLN A 1 96 ? 0.532 -16.898 -5.183 1.00 96.62 96 GLN A C 1
ATOM 729 O O . GLN A 1 96 ? -0.089 -15.901 -4.796 1.00 96.62 96 GLN A O 1
ATOM 734 N N . LEU A 1 97 ? 1.672 -17.326 -4.644 1.00 97.69 97 LEU A N 1
ATOM 735 C CA . LEU A 1 97 ? 2.343 -16.654 -3.537 1.00 97.69 97 LEU A CA 1
ATOM 736 C C . LEU A 1 97 ? 2.833 -15.266 -3.963 1.00 97.69 97 LEU A C 1
ATOM 738 O O . LEU A 1 97 ? 3.180 -15.037 -5.124 1.00 97.69 97 LEU A O 1
ATOM 742 N N . VAL A 1 98 ? 2.882 -14.347 -3.007 1.00 98.19 98 VAL A N 1
ATOM 743 C CA . VAL A 1 98 ? 3.464 -13.009 -3.146 1.00 98.19 98 VAL A CA 1
ATOM 744 C C . VAL A 1 98 ? 4.285 -12.790 -1.885 1.00 98.19 98 VAL A C 1
ATOM 746 O O . VAL A 1 98 ? 3.754 -12.404 -0.848 1.00 98.19 98 VAL A O 1
ATOM 749 N N . ARG A 1 99 ? 5.570 -13.138 -1.964 1.00 97.19 99 ARG A N 1
ATOM 750 C CA . ARG A 1 99 ? 6.439 -13.305 -0.796 1.00 97.19 99 ARG A CA 1
ATOM 751 C C . ARG A 1 99 ? 7.078 -11.997 -0.345 1.00 97.19 99 ARG A C 1
ATOM 753 O O . ARG A 1 99 ? 7.431 -11.165 -1.177 1.00 97.19 99 ARG A O 1
ATOM 760 N N . TRP A 1 100 ? 7.318 -11.866 0.954 1.00 97.56 100 TRP A N 1
ATOM 761 C CA . TRP A 1 100 ? 8.046 -10.758 1.573 1.00 97.56 100 TRP A CA 1
ATOM 762 C C . TRP A 1 100 ? 9.541 -10.734 1.229 1.00 97.56 100 TRP A C 1
ATOM 764 O O . TRP A 1 100 ? 10.162 -9.663 1.193 1.00 97.56 100 TRP A O 1
ATOM 774 N N . GLU A 1 101 ? 10.144 -11.903 0.991 1.00 96.56 101 GLU A N 1
ATOM 775 C CA . GLU A 1 101 ? 11.553 -11.999 0.589 1.00 96.56 101 GLU A CA 1
ATOM 776 C C . GLU A 1 101 ? 11.831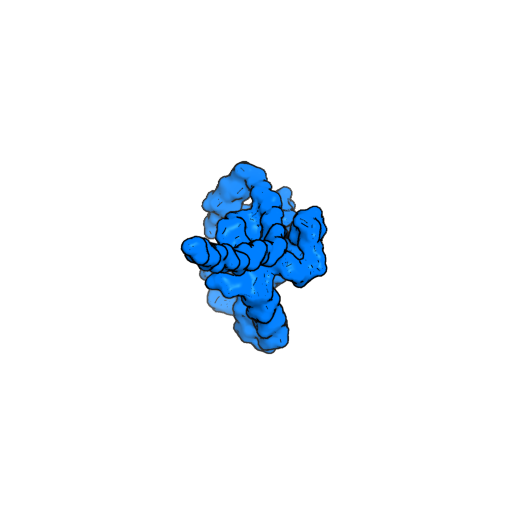 -11.272 -0.734 1.00 96.56 101 GLU A C 1
ATOM 778 O O . GLU A 1 101 ? 12.880 -10.638 -0.873 1.00 96.56 101 GLU A O 1
ATOM 783 N N . ASP A 1 102 ? 10.859 -11.263 -1.649 1.00 96.88 102 ASP A N 1
ATOM 784 C CA . ASP A 1 102 ? 10.919 -10.514 -2.896 1.00 96.88 102 ASP A CA 1
ATOM 785 C C . ASP A 1 102 ? 10.712 -9.018 -2.605 1.00 96.88 102 ASP A C 1
ATOM 787 O O . ASP A 1 102 ? 9.619 -8.555 -2.274 1.00 96.88 102 ASP A O 1
ATOM 791 N N . VAL A 1 103 ? 11.783 -8.231 -2.721 1.00 96.88 103 VAL A N 1
ATOM 792 C CA . VAL A 1 103 ? 11.800 -6.823 -2.283 1.00 96.88 103 VAL A CA 1
ATOM 793 C C . VAL A 1 103 ? 10.703 -5.982 -2.946 1.00 96.88 103 VAL A C 1
ATOM 795 O O . VAL A 1 103 ? 10.081 -5.164 -2.267 1.00 96.88 103 VAL A O 1
ATOM 798 N N . SER A 1 104 ? 10.422 -6.203 -4.233 1.00 97.75 104 SER A N 1
ATOM 799 C CA . SER A 1 104 ? 9.380 -5.483 -4.979 1.00 97.75 104 SER A CA 1
ATOM 800 C C . SER A 1 104 ? 7.957 -5.763 -4.488 1.00 97.75 104 SER A C 1
ATOM 802 O O . SER A 1 104 ? 7.073 -4.928 -4.665 1.00 97.75 104 SER A O 1
ATOM 804 N N . ASN A 1 105 ? 7.719 -6.894 -3.821 1.00 98.50 105 ASN A N 1
ATOM 805 C CA . ASN A 1 105 ? 6.410 -7.243 -3.269 1.00 98.50 105 ASN A CA 1
ATOM 806 C C . ASN A 1 105 ? 6.119 -6.532 -1.939 1.00 98.50 105 ASN A C 1
ATOM 808 O O . ASN A 1 105 ? 4.959 -6.406 -1.539 1.00 98.50 105 ASN A O 1
ATOM 812 N N . ARG A 1 106 ? 7.152 -6.040 -1.242 1.00 98.31 106 ARG A N 1
ATOM 813 C CA . ARG A 1 106 ? 7.018 -5.502 0.121 1.00 98.31 106 ARG A CA 1
ATOM 814 C C . ARG A 1 106 ? 6.081 -4.308 0.208 1.00 98.31 106 ARG A C 1
ATOM 816 O O . ARG A 1 106 ? 5.351 -4.209 1.189 1.00 98.31 106 ARG A O 1
ATOM 823 N N . GLY A 1 107 ? 6.053 -3.437 -0.800 1.00 98.38 107 GLY A N 1
ATOM 824 C CA . GLY A 1 107 ? 5.116 -2.311 -0.830 1.00 98.38 107 GLY A CA 1
ATOM 825 C C . GLY A 1 107 ? 3.664 -2.779 -0.751 1.00 98.38 107 GLY A C 1
ATOM 826 O O . GLY A 1 107 ? 2.903 -2.314 0.095 1.00 98.38 107 GLY A O 1
ATOM 827 N N . PHE A 1 108 ? 3.298 -3.776 -1.561 1.00 98.75 108 PHE A N 1
ATOM 828 C CA . PHE A 1 108 ? 1.952 -4.350 -1.553 1.00 98.75 108 PHE A CA 1
ATOM 829 C C . PHE A 1 108 ? 1.622 -5.021 -0.215 1.00 98.75 108 PHE A C 1
ATOM 831 O O . PHE A 1 108 ? 0.557 -4.771 0.349 1.00 98.75 108 PHE A O 1
ATOM 838 N N . LEU A 1 109 ? 2.547 -5.820 0.323 1.00 98.75 109 LEU A N 1
ATOM 839 C CA . LEU A 1 109 ? 2.345 -6.524 1.593 1.00 98.75 109 LEU A CA 1
ATOM 840 C C . LEU A 1 109 ? 2.225 -5.556 2.776 1.00 98.75 109 LEU A C 1
ATOM 842 O O . LEU A 1 109 ? 1.379 -5.752 3.648 1.00 98.75 109 LEU A O 1
ATOM 846 N N . ARG A 1 110 ? 3.002 -4.466 2.787 1.00 98.75 110 ARG A N 1
ATOM 847 C CA . ARG A 1 110 ? 2.856 -3.387 3.775 1.00 98.75 110 ARG A CA 1
ATOM 848 C C . ARG A 1 110 ? 1.501 -2.706 3.665 1.00 98.75 110 ARG A C 1
ATOM 850 O O . ARG A 1 110 ? 0.886 -2.462 4.699 1.00 98.75 110 ARG A O 1
ATOM 857 N N . CYS A 1 111 ? 1.024 -2.434 2.448 1.00 98.88 111 CYS A N 1
ATOM 858 C CA . CYS A 1 111 ? -0.304 -1.863 2.246 1.00 98.88 111 CYS A CA 1
ATOM 859 C C . CYS A 1 111 ? -1.417 -2.778 2.750 1.00 98.88 111 CYS A C 1
ATOM 861 O O . CYS A 1 111 ? -2.281 -2.313 3.485 1.00 98.88 111 CYS A O 1
ATOM 863 N N . LEU A 1 112 ? -1.372 -4.071 2.421 1.00 98.81 112 LEU A N 1
ATOM 864 C CA . LEU A 1 112 ? -2.350 -5.051 2.896 1.00 98.81 112 LEU A CA 1
ATOM 865 C C . LEU A 1 112 ? -2.332 -5.180 4.428 1.00 98.81 112 LEU A C 1
ATOM 867 O O . LEU A 1 112 ? -3.378 -5.128 5.073 1.00 98.81 112 LEU A O 1
ATOM 871 N N . ALA A 1 113 ? -1.143 -5.290 5.023 1.00 98.75 113 ALA A N 1
ATOM 872 C CA . ALA A 1 113 ? -1.002 -5.387 6.471 1.00 98.75 113 ALA A CA 1
ATOM 873 C C . ALA A 1 113 ? -1.464 -4.103 7.182 1.00 98.75 113 ALA A C 1
ATOM 875 O O . ALA A 1 113 ? -2.136 -4.171 8.208 1.00 98.75 113 ALA A O 1
ATOM 876 N N . GLY A 1 114 ? -1.108 -2.930 6.650 1.00 98.62 114 GLY A N 1
ATOM 877 C CA . GLY A 1 114 ? -1.532 -1.632 7.177 1.00 98.62 114 GLY A CA 1
ATOM 878 C C . GLY A 1 114 ? -3.040 -1.434 7.099 1.00 98.62 114 GLY A C 1
ATOM 879 O O . GLY A 1 114 ? -3.659 -1.048 8.089 1.00 98.62 114 GLY A O 1
ATOM 880 N N . LEU A 1 115 ? -3.637 -1.790 5.960 1.00 98.75 115 LEU A N 1
ATOM 881 C CA . LEU A 1 115 ? -5.081 -1.773 5.751 1.00 98.75 115 LEU A CA 1
ATOM 882 C C . LEU A 1 115 ? -5.806 -2.610 6.810 1.00 98.75 115 LEU A C 1
ATOM 884 O O . LEU A 1 115 ? -6.680 -2.083 7.494 1.00 98.75 115 LEU A O 1
ATOM 888 N N . GLY A 1 116 ? -5.395 -3.868 7.002 1.00 98.62 116 GLY A N 1
ATOM 889 C CA . GLY A 1 116 ? -6.004 -4.759 7.991 1.00 98.62 116 GLY A CA 1
ATOM 890 C C . GLY A 1 116 ? -5.853 -4.260 9.431 1.00 98.62 116 GLY A C 1
ATOM 891 O O . GLY A 1 116 ? -6.825 -4.244 10.186 1.00 98.62 116 GLY A O 1
ATOM 892 N N . ARG A 1 117 ? -4.660 -3.780 9.816 1.00 98.00 117 ARG A N 1
ATOM 893 C CA . ARG A 1 117 ? -4.443 -3.210 11.160 1.00 98.00 117 ARG A CA 1
ATOM 894 C C . ARG A 1 117 ? -5.349 -2.010 11.423 1.00 98.00 117 ARG A C 1
ATOM 896 O O . ARG A 1 117 ? -5.950 -1.921 12.493 1.00 98.00 117 ARG A O 1
ATOM 903 N N . LEU A 1 118 ? -5.424 -1.072 10.478 1.00 97.81 118 LEU A N 1
ATOM 904 C CA . LEU A 1 118 ? -6.216 0.142 10.663 1.00 97.81 118 LEU A CA 1
ATOM 905 C C . LEU A 1 118 ? -7.719 -0.128 10.564 1.00 97.81 118 LEU A C 1
ATOM 907 O O . LEU A 1 118 ? -8.465 0.493 11.314 1.00 97.81 118 LEU A O 1
ATOM 911 N N . ALA A 1 119 ? -8.151 -1.098 9.748 1.00 98.25 119 ALA A N 1
ATOM 912 C CA . ALA A 1 119 ? -9.530 -1.589 9.735 1.00 98.25 119 ALA A CA 1
ATOM 913 C C . ALA A 1 119 ? -9.981 -2.018 11.140 1.00 98.25 119 ALA A C 1
ATOM 915 O O . ALA A 1 119 ? -11.002 -1.546 11.638 1.00 98.25 119 ALA A O 1
ATOM 916 N N . GLY A 1 120 ? -9.167 -2.824 11.831 1.00 97.56 120 GLY A N 1
ATOM 917 C CA . GLY A 1 120 ? -9.449 -3.238 13.207 1.00 97.56 120 GLY A CA 1
ATOM 918 C C . GLY A 1 120 ? -9.524 -2.056 14.180 1.00 97.56 120 GLY A C 1
ATOM 919 O O . GLY A 1 120 ? -10.429 -1.989 15.008 1.00 97.56 120 GLY A O 1
ATOM 920 N N . ARG A 1 121 ? -8.626 -1.068 14.045 1.00 95.44 121 ARG A N 1
ATOM 921 C CA . ARG A 1 121 ? -8.625 0.139 14.898 1.00 95.44 121 ARG A CA 1
ATOM 922 C C . ARG A 1 121 ? -9.878 1.002 14.729 1.00 95.44 121 ARG A C 1
ATOM 924 O O . ARG A 1 121 ? -10.278 1.643 15.696 1.00 95.44 121 ARG A O 1
ATOM 931 N N . ILE A 1 122 ? -10.485 1.028 13.540 1.00 94.88 122 ILE A N 1
ATOM 932 C CA . ILE A 1 122 ? -11.722 1.787 13.273 1.00 94.88 122 ILE A CA 1
ATOM 933 C C . ILE A 1 122 ? -13.003 0.956 13.464 1.00 94.88 122 ILE A C 1
ATOM 935 O O . ILE A 1 122 ? -14.097 1.470 13.248 1.00 94.88 122 ILE A O 1
ATOM 939 N N . G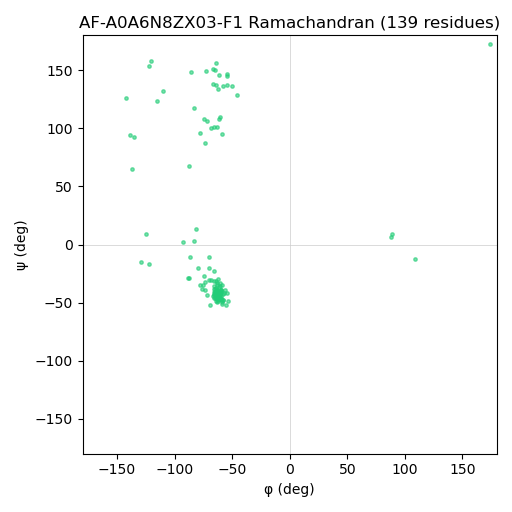LY A 1 123 ? -12.884 -0.308 13.886 1.00 96.69 123 GLY A N 1
ATOM 940 C CA . GLY A 1 123 ? -14.020 -1.193 14.160 1.00 96.69 123 GLY A CA 1
ATOM 941 C C . GLY A 1 123 ? -14.522 -2.013 12.964 1.00 96.69 123 GLY A C 1
ATOM 942 O O . GLY A 1 123 ? -15.550 -2.675 13.080 1.00 96.69 123 GLY A O 1
ATOM 943 N N . GLU A 1 124 ? -13.813 -2.024 11.834 1.00 97.94 124 GLU A N 1
ATOM 944 C CA . GLU A 1 124 ? -14.126 -2.870 10.673 1.00 97.94 124 GLU A CA 1
ATOM 945 C C . GLU A 1 124 ? -13.455 -4.249 10.788 1.00 97.94 124 GLU A C 1
ATOM 947 O O . GLU A 1 124 ? -12.541 -4.590 10.031 1.00 97.94 124 GLU A O 1
ATOM 952 N N . GLN A 1 125 ? -13.902 -5.056 11.753 1.00 98.50 125 GLN A N 1
ATOM 953 C CA . GLN A 1 125 ? -13.272 -6.349 12.047 1.00 98.50 125 GLN A CA 1
ATOM 954 C C . GLN A 1 125 ? -13.294 -7.311 10.848 1.00 98.50 125 GLN A C 1
ATOM 956 O O . GLN A 1 125 ? -12.285 -7.946 10.561 1.00 98.50 125 GLN A O 1
ATOM 961 N N . ASP A 1 126 ? -14.389 -7.346 10.084 1.00 98.50 126 ASP A N 1
ATOM 962 C CA . ASP A 1 126 ? -14.496 -8.211 8.904 1.00 98.50 126 ASP A CA 1
ATOM 963 C C . ASP A 1 126 ? -13.408 -7.917 7.852 1.00 98.50 126 ASP A C 1
ATOM 965 O O . ASP A 1 126 ? -12.944 -8.821 7.159 1.00 98.50 126 ASP A O 1
ATOM 969 N N . GLU A 1 127 ? -13.009 -6.651 7.689 1.00 98.38 127 GLU A N 1
ATOM 970 C CA . GLU A 1 127 ? -11.932 -6.266 6.768 1.00 98.38 127 GLU A CA 1
ATOM 971 C C . GLU A 1 127 ? -10.558 -6.613 7.3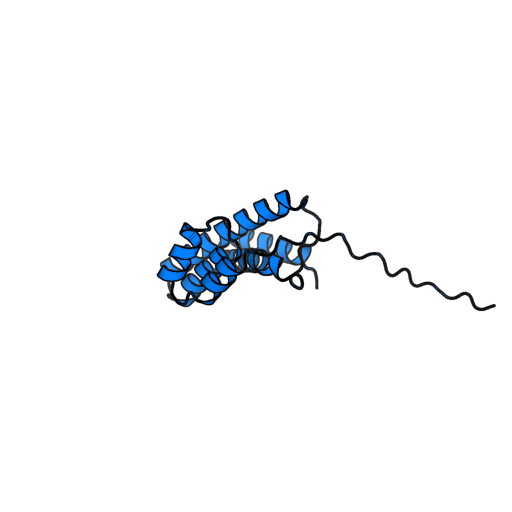46 1.00 98.38 127 GLU A C 1
ATOM 973 O O . GLU A 1 127 ? -9.686 -7.085 6.611 1.00 98.38 127 GLU A O 1
ATOM 978 N N . ALA A 1 128 ? -10.376 -6.437 8.657 1.00 98.75 128 ALA A N 1
ATOM 979 C CA . ALA A 1 128 ? -9.159 -6.843 9.349 1.00 98.75 128 ALA A CA 1
ATOM 980 C C . ALA A 1 128 ? -8.896 -8.348 9.180 1.00 98.75 128 ALA A C 1
ATOM 982 O O . ALA A 1 128 ? -7.796 -8.735 8.775 1.00 98.75 128 ALA A O 1
ATOM 983 N N . ASP A 1 129 ? -9.921 -9.175 9.396 1.00 98.69 129 ASP A N 1
ATOM 984 C CA . ASP A 1 129 ? -9.839 -10.633 9.284 1.00 98.69 129 ASP A CA 1
ATOM 985 C C . ASP A 1 129 ? -9.563 -11.061 7.836 1.00 98.69 129 ASP A C 1
ATOM 987 O O . ASP A 1 129 ? -8.631 -11.823 7.576 1.00 98.69 129 ASP A O 1
ATOM 991 N N . ARG A 1 130 ? -10.281 -10.484 6.858 1.00 98.62 130 ARG A N 1
ATOM 992 C CA . ARG A 1 130 ? -10.012 -10.731 5.429 1.00 98.62 130 ARG A CA 1
ATOM 993 C C . ARG A 1 130 ? -8.578 -10.384 5.036 1.00 98.62 130 ARG A C 1
ATOM 995 O O . ARG A 1 130 ? -7.970 -11.122 4.259 1.00 98.62 130 ARG A O 1
ATOM 1002 N N . CYS A 1 131 ? -8.042 -9.269 5.533 1.00 98.62 131 CYS A N 1
ATOM 1003 C CA . CYS A 1 131 ? -6.667 -8.866 5.251 1.00 98.62 131 CYS A CA 1
ATOM 1004 C C . CYS A 1 131 ? -5.658 -9.842 5.864 1.00 98.62 131 CYS A C 1
ATOM 1006 O O . CYS A 1 131 ? -4.704 -10.218 5.184 1.00 98.62 131 CYS A O 1
ATOM 1008 N N . ALA A 1 132 ? -5.874 -10.273 7.111 1.00 98.31 132 ALA A N 1
ATOM 1009 C CA . ALA A 1 132 ? -5.008 -11.228 7.798 1.00 98.31 132 ALA A CA 1
ATOM 1010 C C . ALA A 1 132 ? -4.990 -12.593 7.090 1.00 98.31 132 ALA A C 1
ATOM 1012 O O . ALA A 1 132 ? -3.918 -13.097 6.747 1.00 98.31 132 ALA A O 1
ATOM 1013 N N . ASP A 1 133 ? -6.168 -13.134 6.772 1.00 98.38 133 ASP A N 1
ATOM 1014 C CA . ASP A 1 133 ? -6.314 -14.390 6.030 1.00 98.38 133 ASP A CA 1
ATOM 1015 C C . ASP A 1 133 ? -5.696 -14.304 4.635 1.00 98.38 133 ASP A C 1
ATOM 1017 O O . ASP A 1 133 ? -5.157 -15.276 4.099 1.00 98.38 133 ASP A O 1
ATOM 1021 N N . PHE A 1 134 ? -5.801 -13.142 3.990 1.00 98.12 134 PHE A N 1
ATOM 1022 C CA . PHE A 1 134 ? -5.198 -12.956 2.684 1.00 98.12 134 PHE A CA 1
ATOM 1023 C C . PHE A 1 134 ? -3.674 -12.876 2.770 1.00 98.12 134 PHE A C 1
ATOM 1025 O O . PHE A 1 134 ? -2.999 -13.549 1.993 1.00 98.12 134 PHE A O 1
ATOM 1032 N N . LEU A 1 135 ? -3.132 -12.138 3.740 1.00 97.81 135 LEU A N 1
ATOM 1033 C CA . LEU A 1 135 ? -1.693 -12.025 3.954 1.00 97.81 135 LEU A CA 1
ATOM 1034 C C . LEU A 1 135 ? -1.060 -13.396 4.235 1.00 97.81 135 LEU A C 1
ATOM 1036 O O . LEU A 1 135 ? -0.094 -13.756 3.569 1.00 97.81 135 LEU A O 1
ATOM 1040 N N . ALA A 1 136 ? -1.664 -14.195 5.121 1.00 97.00 136 ALA A N 1
ATOM 1041 C CA . ALA A 1 136 ? -1.188 -15.541 5.454 1.00 97.00 136 ALA A CA 1
ATOM 1042 C C . ALA A 1 136 ? -1.199 -16.509 4.255 1.00 97.00 136 ALA A C 1
ATOM 1044 O O . ALA A 1 136 ? -0.384 -17.426 4.180 1.00 97.00 136 ALA A O 1
ATOM 1045 N N . ARG A 1 137 ? -2.115 -16.317 3.295 1.00 96.69 137 ARG A N 1
ATOM 1046 C CA . ARG A 1 137 ? -2.145 -17.102 2.047 1.00 96.69 137 ARG A CA 1
ATOM 1047 C C . ARG A 1 137 ? -1.096 -16.654 1.036 1.00 96.69 137 ARG A C 1
ATOM 1049 O O . ARG A 1 137 ? -0.605 -17.485 0.278 1.00 96.69 137 ARG A O 1
ATOM 1056 N N . LEU A 1 138 ? -0.804 -15.357 0.976 1.00 97.44 138 LEU A N 1
ATOM 1057 C CA . LEU A 1 138 ? 0.186 -14.800 0.054 1.00 97.44 138 LEU A CA 1
ATOM 1058 C C . LEU A 1 138 ? 1.611 -15.131 0.490 1.00 97.44 138 LEU A C 1
ATOM 1060 O O . LEU A 1 138 ? 2.445 -15.437 -0.365 1.00 97.44 138 LEU A O 1
ATOM 1064 N N . ASP A 1 139 ? 1.862 -15.091 1.798 1.00 95.81 139 ASP A N 1
ATOM 1065 C CA . ASP A 1 139 ? 3.149 -15.422 2.387 1.00 95.81 139 ASP A CA 1
ATOM 1066 C C . ASP A 1 139 ? 2.993 -16.252 3.677 1.00 95.81 139 ASP A C 1
ATOM 1068 O O . ASP A 1 139 ? 2.787 -15.694 4.755 1.00 95.81 139 ASP A O 1
ATOM 1072 N N . PRO A 1 140 ? 3.045 -17.593 3.579 1.00 90.69 140 PRO A N 1
ATOM 1073 C CA . PRO A 1 140 ? 2.855 -18.494 4.719 1.00 90.69 140 PRO A CA 1
ATOM 1074 C C . PRO A 1 140 ? 4.110 -18.724 5.583 1.00 90.69 140 PRO A C 1
ATOM 1076 O O . PRO A 1 140 ? 4.065 -19.570 6.478 1.00 90.69 140 PRO A O 1
ATOM 1079 N N . THR A 1 141 ? 5.235 -18.061 5.293 1.00 77.81 141 THR A N 1
ATOM 1080 C CA . THR A 1 141 ? 6.506 -18.196 6.041 1.00 77.81 141 THR A CA 1
ATOM 1081 C C . THR A 1 141 ? 6.757 -17.003 6.939 1.00 77.81 141 THR A C 1
ATOM 1083 O O . THR A 1 141 ? 7.188 -17.229 8.090 1.00 77.81 141 THR A O 1
#

Mean predicted aligned error: 5.16 Å

Radius of gyration: 17.83 Å; Cα contacts (8 Å, |Δi|>4): 177; chains: 1; bounding box: 37×69×32 Å

pLDDT: mean 93.34, std 12.4, range [42.0, 98.88]

Foldseek 3Di:
DDDPPPPCPDDDFAAFFFDDDDPVLVVQLVPDDALVSLVVSCVVPVLDLQSLLSNLVRLCVVDDDPRSLVRSLVSLVSSLVSLVVRRVVRVDDLQHAQEVVRVRSVSNLSSLQSNLVSCVVVPNPVSVVVSVVSSCRNYVD

Solvent-accessible surface area (backbone atoms only — not comparable to full-atom values): 7586 Å² total; per-residue (Å²): 139,80,81,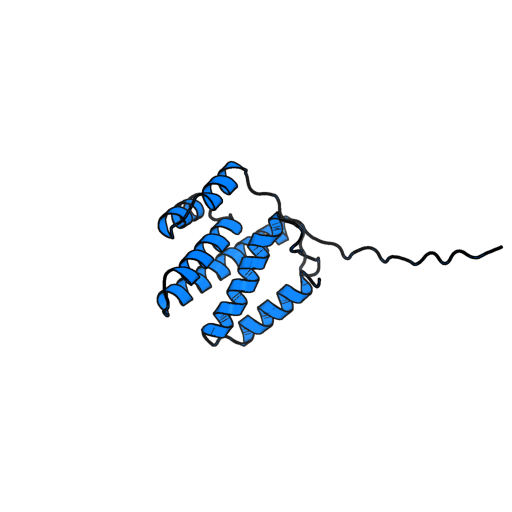78,78,78,77,79,74,71,76,78,78,62,65,48,73,52,75,74,75,57,68,67,63,52,52,52,54,73,66,40,86,47,62,68,53,29,46,52,52,27,72,78,38,74,73,43,24,49,36,25,29,50,39,13,48,44,28,57,70,71,38,97,48,72,66,24,47,51,51,14,35,52,29,9,46,51,13,28,53,41,30,52,53,52,37,45,75,59,67,48,82,87,76,52,27,47,40,70,86,46,69,51,33,36,26,31,53,49,5,38,53,48,27,15,56,43,28,44,76,74,67,39,50,73,53,17,51,52,32,51,58,47,47,47,62,27,40,79,125

Nearest PDB structures (foldseek):
  6onw-assembly1_B  TM=5.836E-01  e=2.612E-01  Oxalobacter formigenes OXCC13
  1zu2-assembly1_A  TM=4.734E-01  e=3.590E-01  Arabidopsis thaliana
  7ajl-assembly1_BBB  TM=2.914E-01  e=9.830E-01  Mus musculus
  7ajl-assembly1_AAA  TM=2.915E-01  e=2.296E+00  Mus musculus
  8s8e-assembly1_o  TM=2.546E-01  e=4.337E+00  Saccharomyces cerevisiae S288C

Sequence (141 aa):
MELHQIKDQGAEPPRVVLPMPEADLTERIQAARTIGEISAVVADSPQSIEAWAALAKLHEEAEDGAEGLVSAYACYRVGYHRGLDALRQSGWRGSQLVRWEDVSNRGFLRCLAGLGRLAGRIGEQDEADRCADFLARLDPT